Protein AF-A0A0K8V4G9-F1 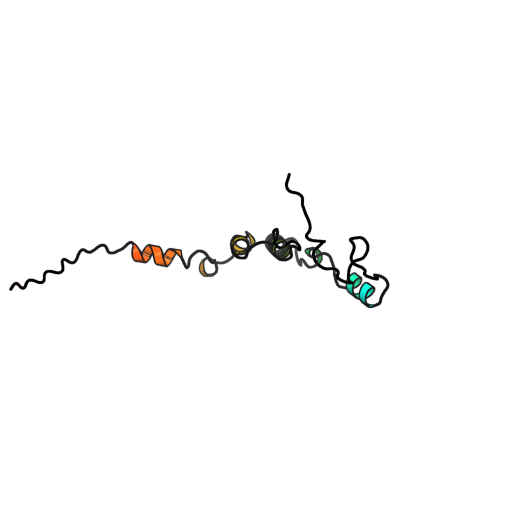(afdb_monomer_lite)

Sequence (116 aa):
MYRNHCHYSKTKTKYFYHGKLDWDEKSSAGRYVRDHCKPLFRYQMSDTEDHCELFDLIKKMLEYEPSQRVTLGDALRHPFFDKLPPHQRVGEIGNIKQAISSGSSSSRERSHSLSR

Foldseek 3Di:
DDPPPPVQPDDPDPQDDPSHGPDDLVDPVNVVCVVPPDDQCVPQPDPDPLSVQVSVLVVLCPDPDPVSRDDPVRSLVGPNCVPPDPVPRPPPVVVVVVVVVVPDPDDDDDDDDDDD

Organism: Bactrocera latifrons (NCBI:txid174628)

Structure (mmCIF, N/CA/C/O backbone):
data_AF-A0A0K8V4G9-F1
#
_entry.id   AF-A0A0K8V4G9-F1
#
loop_
_atom_site.group_PDB
_atom_site.id
_atom_site.type_symbol
_atom_site.label_atom_id
_atom_site.label_alt_id
_atom_site.label_comp_id
_atom_site.label_asym_id
_atom_site.label_entity_id
_atom_site.label_seq_id
_atom_site.pdbx_PDB_ins_code
_atom_site.Cartn_x
_atom_site.Cartn_y
_atom_site.Cartn_z
_atom_site.occupancy
_atom_site.B_iso_or_equiv
_atom_site.auth_seq_id
_atom_site.auth_comp_id
_atom_site.auth_asym_id
_atom_site.auth_atom_id
_atom_site.pdbx_PDB_model_num
ATOM 1 N N . MET A 1 1 ? -10.590 -28.207 -7.032 1.00 32.31 1 MET A N 1
ATOM 2 C CA . MET A 1 1 ? -9.277 -27.528 -7.009 1.00 32.31 1 MET A CA 1
ATOM 3 C C . MET A 1 1 ? -9.412 -26.202 -7.739 1.00 32.31 1 MET A C 1
ATOM 5 O O . MET A 1 1 ? -9.481 -26.201 -8.962 1.00 32.31 1 MET A O 1
ATOM 9 N N . TYR A 1 2 ? -9.561 -25.095 -7.008 1.00 34.66 2 TYR A N 1
ATOM 10 C CA . TYR A 1 2 ? -9.646 -23.770 -7.623 1.00 34.66 2 TYR A CA 1
ATOM 11 C C . TYR A 1 2 ? -8.261 -23.385 -8.151 1.00 34.66 2 TYR A C 1
ATOM 13 O O . TYR A 1 2 ? -7.298 -23.266 -7.398 1.00 34.66 2 TYR A O 1
ATOM 21 N N . ARG A 1 3 ? -8.152 -23.276 -9.476 1.00 44.31 3 ARG A N 1
ATOM 22 C CA . ARG A 1 3 ? -6.970 -22.762 -10.169 1.00 44.31 3 ARG A CA 1
ATOM 23 C C . ARG A 1 3 ? -6.832 -21.287 -9.793 1.00 44.31 3 ARG A C 1
ATOM 25 O O . ARG A 1 3 ? -7.684 -20.491 -10.176 1.00 44.31 3 ARG A O 1
ATOM 32 N N . ASN A 1 4 ? -5.757 -20.937 -9.092 1.00 43.50 4 ASN A N 1
ATOM 33 C CA . ASN A 1 4 ? -5.314 -19.555 -8.903 1.00 43.50 4 ASN A CA 1
ATOM 34 C C . ASN A 1 4 ? -4.871 -18.994 -10.263 1.00 43.50 4 ASN A C 1
ATOM 36 O O . ASN A 1 4 ? -3.689 -18.984 -10.596 1.00 43.50 4 ASN A O 1
ATOM 40 N N . HIS A 1 5 ? -5.830 -18.616 -11.105 1.00 43.69 5 HIS A N 1
ATOM 41 C CA . HIS A 1 5 ? -5.561 -17.807 -12.281 1.00 43.69 5 HIS A CA 1
ATOM 42 C C . HIS A 1 5 ? -5.420 -16.369 -11.794 1.00 43.69 5 HIS A C 1
ATOM 44 O O . HIS A 1 5 ? -6.406 -15.644 -11.700 1.00 43.69 5 HIS A O 1
ATOM 50 N N . CYS A 1 6 ? -4.184 -15.969 -11.488 1.00 47.09 6 CYS A N 1
ATOM 51 C CA . CYS A 1 6 ? -3.837 -14.564 -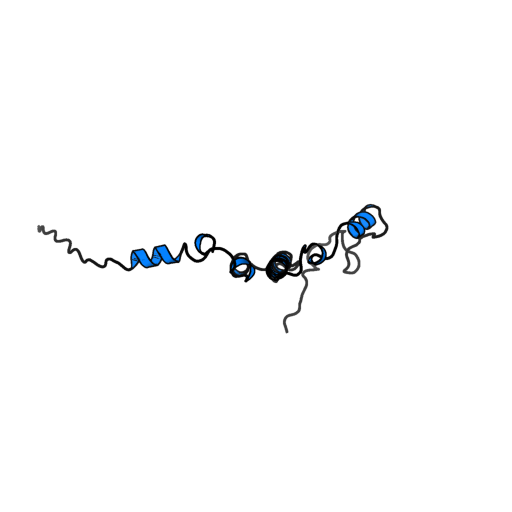11.621 1.00 47.09 6 CYS A CA 1
ATOM 52 C C . CYS A 1 6 ? -4.232 -14.152 -13.043 1.00 47.09 6 CYS A C 1
ATOM 54 O O . CYS A 1 6 ? -3.925 -14.864 -14.007 1.00 47.09 6 CYS A O 1
ATOM 56 N N . HIS A 1 7 ? -4.990 -13.072 -13.175 1.00 48.59 7 HIS A N 1
ATOM 57 C CA . HIS A 1 7 ? -5.659 -12.665 -14.409 1.00 48.59 7 HIS A CA 1
ATOM 58 C C . HIS A 1 7 ? -4.666 -12.042 -15.417 1.00 48.59 7 HIS A C 1
ATOM 60 O O . HIS A 1 7 ? -4.905 -10.991 -16.004 1.00 48.59 7 HIS A O 1
ATOM 66 N N . TYR A 1 8 ? -3.532 -12.708 -15.642 1.00 51.19 8 TYR A N 1
ATOM 67 C CA . TYR A 1 8 ? -2.382 -12.244 -16.418 1.00 51.19 8 TYR A CA 1
ATOM 68 C C . TYR A 1 8 ? -2.645 -12.165 -17.938 1.00 51.19 8 TYR A C 1
ATOM 70 O O . TYR A 1 8 ? -1.814 -11.700 -18.710 1.00 51.19 8 TYR A O 1
ATOM 78 N N . SER A 1 9 ? -3.809 -12.624 -18.408 1.00 52.81 9 SER A N 1
ATOM 79 C CA . SER A 1 9 ? -4.082 -12.873 -19.831 1.00 52.81 9 SER A CA 1
ATOM 80 C C . SER A 1 9 ? -5.293 -12.103 -20.372 1.00 52.81 9 SER A C 1
ATOM 82 O O . SER A 1 9 ? -6.143 -12.680 -21.045 1.00 52.81 9 SER A O 1
ATOM 84 N N . LYS A 1 1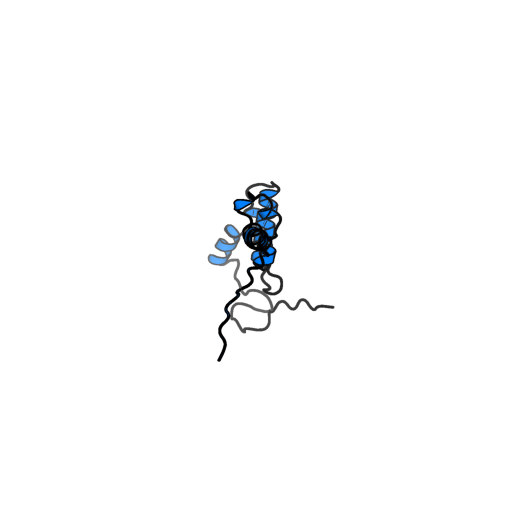0 ? -5.439 -10.801 -20.081 1.00 55.12 10 LYS A N 1
ATOM 85 C CA . LYS A 1 10 ? -6.535 -10.015 -20.701 1.00 55.12 10 LYS A CA 1
ATOM 86 C C . LYS A 1 10 ? -6.144 -8.726 -21.415 1.00 55.12 10 LYS A C 1
ATOM 88 O O . LYS A 1 10 ? -6.982 -8.176 -22.120 1.00 55.12 10 LYS A O 1
ATOM 93 N N . THR A 1 11 ? -4.887 -8.296 -21.379 1.00 56.88 11 THR A N 1
ATOM 94 C CA . THR A 1 11 ? -4.446 -7.141 -22.176 1.00 56.88 11 THR A CA 1
ATOM 95 C C . THR A 1 11 ? -3.026 -7.342 -22.697 1.00 56.88 11 THR A C 1
ATOM 97 O O . THR A 1 11 ? -2.092 -7.549 -21.926 1.00 56.88 11 THR A O 1
ATOM 100 N N . LYS A 1 12 ? -2.850 -7.256 -24.026 1.00 59.47 12 LYS A N 1
ATOM 101 C CA . LYS A 1 12 ? -1.535 -7.152 -24.683 1.00 59.47 12 LYS A CA 1
ATOM 102 C C . LYS A 1 12 ? -0.925 -5.788 -24.353 1.00 59.47 12 LYS A C 1
ATOM 104 O O . LYS A 1 12 ? -0.943 -4.874 -25.171 1.00 59.47 12 LYS A O 1
ATOM 109 N N . THR A 1 13 ? -0.473 -5.612 -23.120 1.00 72.81 13 THR A N 1
ATOM 110 C CA . THR A 1 13 ? 0.220 -4.391 -22.719 1.00 72.81 13 THR A CA 1
ATOM 111 C C . THR A 1 13 ? 1.709 -4.539 -22.997 1.00 72.81 13 THR A C 1
ATOM 113 O O . THR A 1 13 ? 2.278 -5.617 -22.849 1.00 72.81 13 THR A O 1
ATOM 116 N N . LYS A 1 14 ? 2.352 -3.438 -23.383 1.00 88.12 14 LYS A N 1
ATOM 117 C CA . LYS A 1 14 ? 3.804 -3.363 -23.608 1.00 88.12 14 LYS A CA 1
ATOM 118 C C . LYS A 1 14 ? 4.644 -3.474 -22.326 1.00 88.12 14 LYS A C 1
ATOM 120 O O . LYS A 1 14 ? 5.849 -3.302 -22.388 1.00 88.12 14 LYS A O 1
ATOM 125 N N . TYR A 1 15 ? 4.011 -3.666 -21.169 1.00 89.94 15 TYR A N 1
ATOM 126 C CA . TYR A 1 15 ? 4.666 -3.625 -19.860 1.00 89.94 15 TYR A CA 1
ATOM 127 C C . TYR A 1 15 ? 5.186 -4.985 -19.403 1.00 89.94 15 TYR A C 1
ATOM 129 O O . TYR A 1 15 ? 5.787 -5.067 -18.340 1.00 89.94 15 TYR A O 1
ATOM 137 N N . PHE A 1 16 ? 4.925 -6.054 -20.154 1.00 89.69 16 PHE A N 1
ATOM 138 C CA . PHE A 1 16 ? 5.258 -7.407 -19.737 1.00 89.69 16 PHE A CA 1
ATOM 139 C C . PHE A 1 16 ? 5.936 -8.197 -20.855 1.00 89.69 16 PHE A C 1
ATOM 141 O O . PHE A 1 16 ? 5.483 -8.189 -21.999 1.00 89.69 16 PHE A O 1
ATOM 148 N N . TYR A 1 17 ? 6.980 -8.941 -20.495 1.00 90.12 17 TYR A N 1
ATOM 149 C CA . TYR A 1 17 ? 7.717 -9.847 -21.370 1.00 90.12 17 TYR A CA 1
ATOM 150 C C . TYR A 1 17 ? 7.929 -11.185 -20.646 1.00 90.12 17 TYR A C 1
ATOM 152 O O . TYR A 1 17 ? 8.346 -11.217 -19.489 1.00 90.12 17 TYR A O 1
ATOM 160 N N . HIS A 1 18 ? 7.573 -12.305 -21.289 1.00 87.62 18 HIS A N 1
ATOM 161 C CA . HIS A 1 18 ? 7.631 -13.666 -20.711 1.00 87.62 18 HIS A CA 1
ATOM 162 C C . HIS A 1 18 ? 7.019 -13.813 -19.310 1.00 87.62 18 HIS A C 1
ATOM 164 O O . HIS A 1 18 ? 7.586 -14.456 -18.427 1.00 87.62 18 HIS A O 1
ATOM 170 N N . GLY A 1 19 ? 5.848 -13.218 -19.082 1.00 86.25 19 GLY A N 1
ATOM 171 C CA . GLY A 1 19 ? 5.155 -13.382 -17.802 1.00 86.25 19 GLY A CA 1
ATOM 172 C C . GLY A 1 19 ? 5.701 -12.512 -16.664 1.00 86.25 19 GLY A C 1
ATOM 173 O O . GLY A 1 19 ? 5.251 -12.647 -15.528 1.00 86.25 19 GLY A O 1
ATOM 174 N N . LYS A 1 20 ? 6.645 -11.605 -16.946 1.00 88.81 20 LYS A N 1
ATOM 175 C CA . LYS A 1 20 ? 7.247 -10.697 -15.964 1.00 88.81 20 LYS A CA 1
ATOM 176 C C . LYS A 1 20 ? 7.163 -9.253 -16.429 1.00 88.81 20 LYS A C 1
ATOM 178 O O . LYS A 1 20 ? 7.055 -8.995 -17.624 1.00 88.81 20 LYS A O 1
ATOM 183 N N . LEU A 1 21 ? 7.165 -8.324 -15.473 1.00 91.88 21 LEU A N 1
ATOM 184 C CA . LEU A 1 21 ? 7.220 -6.893 -15.763 1.00 91.88 21 LEU A CA 1
ATOM 185 C C . LEU A 1 21 ? 8.506 -6.603 -16.547 1.00 91.88 21 LEU A C 1
ATOM 187 O O . LEU A 1 21 ? 9.591 -6.977 -16.105 1.00 91.88 21 LEU A O 1
ATOM 191 N N . ASP A 1 22 ? 8.369 -5.964 -17.701 1.00 92.75 22 ASP A N 1
ATOM 192 C CA . ASP A 1 22 ? 9.489 -5.481 -18.499 1.00 92.75 22 ASP A CA 1
ATOM 193 C C . ASP A 1 22 ? 9.986 -4.161 -17.892 1.00 92.75 22 ASP A C 1
ATOM 195 O O . ASP A 1 22 ? 9.438 -3.085 -18.144 1.00 92.75 22 ASP A O 1
ATOM 199 N N . TRP A 1 23 ? 10.955 -4.267 -16.979 1.00 93.56 23 TRP A N 1
ATOM 200 C CA . TRP A 1 23 ? 11.464 -3.151 -16.184 1.00 93.56 23 TRP A CA 1
ATOM 201 C C . TRP A 1 23 ? 12.985 -3.217 -16.029 1.00 93.56 23 TRP A C 1
ATOM 203 O O . TRP A 1 23 ? 13.528 -4.201 -15.528 1.00 93.56 23 TRP A O 1
ATOM 213 N N . ASP A 1 24 ? 13.678 -2.142 -16.410 1.00 95.19 24 ASP A N 1
ATOM 214 C CA . ASP A 1 24 ? 15.127 -2.020 -16.234 1.00 95.19 24 ASP A CA 1
ATOM 215 C C . ASP A 1 24 ? 15.481 -1.470 -14.842 1.00 95.19 24 ASP A C 1
ATOM 217 O O . ASP A 1 24 ? 15.416 -0.263 -14.581 1.00 95.19 24 ASP A O 1
ATOM 221 N N . GLU A 1 25 ? 15.933 -2.354 -13.952 1.00 94.06 25 GLU A N 1
ATOM 222 C CA . GLU A 1 25 ? 16.374 -2.014 -12.592 1.00 94.06 25 GLU A CA 1
ATOM 223 C C . GLU A 1 25 ? 17.644 -1.144 -12.532 1.00 94.06 25 GLU A C 1
ATOM 225 O O . GLU A 1 25 ? 17.922 -0.512 -11.503 1.00 94.06 25 GLU A O 1
ATOM 230 N N . LYS A 1 26 ? 18.441 -1.109 -13.609 1.00 95.00 26 LYS A N 1
ATOM 231 C CA . LYS A 1 26 ? 19.683 -0.327 -13.677 1.00 95.00 26 LYS A CA 1
ATOM 232 C C . LYS A 1 26 ? 19.451 1.092 -14.184 1.00 95.00 26 LYS A C 1
ATOM 234 O O . LYS A 1 26 ? 20.319 1.938 -13.959 1.00 95.00 26 LYS A O 1
ATOM 239 N N . SER A 1 27 ? 18.304 1.374 -14.803 1.00 97.75 27 SER A N 1
ATOM 240 C CA . SER A 1 27 ? 17.897 2.718 -15.228 1.00 97.75 27 SER A CA 1
ATOM 241 C C . SER A 1 27 ? 17.830 3.711 -14.055 1.00 97.75 27 SER A C 1
ATOM 243 O O . SER A 1 27 ? 17.775 3.322 -12.888 1.00 97.75 27 SER A O 1
ATOM 245 N N . SER A 1 28 ? 17.814 5.019 -14.334 1.00 97.88 28 SER A N 1
ATOM 246 C CA . SER A 1 28 ? 17.630 6.047 -13.293 1.00 97.88 28 SER A CA 1
ATOM 247 C C . SER A 1 28 ? 16.328 5.851 -12.505 1.00 97.88 28 SER A C 1
ATOM 249 O O . SER A 1 28 ? 16.344 5.924 -11.276 1.00 97.88 28 SER A O 1
ATOM 251 N N . ALA A 1 29 ? 15.230 5.527 -13.194 1.00 97.38 29 ALA A N 1
ATOM 252 C CA . ALA A 1 29 ? 13.948 5.197 -12.575 1.00 97.38 29 ALA A CA 1
ATOM 253 C C . ALA A 1 29 ? 14.028 3.907 -11.741 1.00 97.38 29 ALA A C 1
ATOM 255 O O . ALA A 1 29 ? 13.538 3.872 -10.614 1.00 97.38 29 ALA A O 1
ATOM 256 N N . GLY A 1 30 ? 14.704 2.873 -12.252 1.00 97.56 30 GLY A N 1
ATOM 257 C CA . GLY A 1 30 ? 14.928 1.616 -11.535 1.00 97.56 30 GLY A CA 1
ATOM 258 C C . GLY A 1 30 ? 15.698 1.813 -10.229 1.00 97.56 30 GLY A C 1
ATOM 259 O O . GLY A 1 30 ? 15.290 1.299 -9.186 1.00 97.56 30 GLY A O 1
ATOM 260 N N . ARG A 1 31 ? 16.757 2.635 -10.251 1.00 97.81 31 ARG A N 1
ATOM 261 C CA . ARG A 1 31 ? 17.496 3.013 -9.036 1.00 97.81 31 ARG A CA 1
ATOM 262 C C . ARG A 1 31 ? 16.606 3.760 -8.042 1.00 97.81 31 ARG A C 1
ATOM 264 O O . ARG A 1 31 ? 16.574 3.380 -6.878 1.00 97.81 31 ARG A O 1
ATOM 271 N N . TYR A 1 32 ? 15.834 4.746 -8.505 1.00 97.94 32 TYR A N 1
ATOM 272 C CA . TYR A 1 32 ? 14.921 5.502 -7.643 1.00 97.94 32 TYR A CA 1
ATOM 273 C C . TYR A 1 32 ? 13.907 4.594 -6.934 1.00 97.94 32 TYR A C 1
ATOM 275 O O . TYR A 1 32 ? 13.787 4.658 -5.711 1.00 97.94 32 TYR A O 1
ATOM 283 N N . VAL A 1 33 ? 13.225 3.714 -7.677 1.00 97.88 33 VAL A N 1
ATOM 284 C CA . VAL A 1 33 ? 12.240 2.775 -7.113 1.00 97.88 33 VAL A CA 1
ATOM 285 C C . VAL A 1 33 ? 12.898 1.851 -6.095 1.00 97.88 33 VAL A C 1
ATOM 287 O O . VAL A 1 33 ? 12.390 1.708 -4.988 1.00 97.88 33 VAL A O 1
ATOM 290 N N . ARG A 1 34 ? 14.057 1.265 -6.410 1.00 95.56 34 ARG A N 1
ATOM 291 C CA . ARG A 1 34 ? 14.767 0.388 -5.468 1.00 95.56 34 ARG A CA 1
ATOM 292 C C . ARG A 1 34 ? 15.144 1.117 -4.178 1.00 95.56 34 ARG A C 1
ATOM 294 O O . ARG A 1 34 ? 15.068 0.531 -3.094 1.00 95.56 34 ARG A O 1
ATOM 301 N N . ASP A 1 35 ? 15.544 2.378 -4.274 1.00 96.88 35 ASP A N 1
ATOM 302 C CA . ASP A 1 35 ? 16.010 3.152 -3.128 1.00 96.88 35 ASP A CA 1
ATOM 303 C C . ASP A 1 35 ? 14.844 3.641 -2.250 1.00 96.88 35 ASP A C 1
ATOM 305 O O . ASP A 1 35 ? 14.992 3.644 -1.027 1.00 96.88 35 ASP A O 1
ATOM 309 N N . HIS A 1 36 ? 13.667 3.917 -2.827 1.00 97.56 36 HIS A N 1
ATOM 310 C CA . HIS A 1 36 ? 12.548 4.569 -2.127 1.00 97.56 36 HIS A CA 1
ATOM 311 C C . HIS A 1 36 ? 11.309 3.694 -1.905 1.00 97.56 36 HIS A C 1
ATOM 313 O O . HIS A 1 36 ? 10.536 3.987 -0.996 1.00 97.56 36 HIS A O 1
ATOM 319 N N . CYS A 1 37 ? 11.113 2.624 -2.679 1.00 97.25 37 CYS A N 1
ATOM 320 C CA . CYS A 1 37 ? 9.972 1.715 -2.562 1.00 97.25 37 CYS A CA 1
ATOM 321 C C . CYS A 1 37 ? 10.408 0.425 -1.865 1.00 97.25 37 CYS A C 1
ATOM 323 O O . CYS A 1 37 ? 11.084 -0.429 -2.441 1.00 97.25 37 CYS A O 1
ATOM 325 N N . LYS A 1 38 ? 10.044 0.292 -0.592 1.00 96.94 38 LYS A N 1
ATOM 326 C CA . LYS A 1 38 ? 10.380 -0.862 0.247 1.00 96.94 38 LYS A CA 1
ATOM 327 C C . LYS A 1 38 ? 9.166 -1.779 0.413 1.00 96.94 38 LYS A C 1
ATOM 329 O O . LYS A 1 38 ? 8.043 -1.367 0.125 1.00 96.94 38 LYS A O 1
ATOM 334 N N . PRO A 1 39 ? 9.357 -3.024 0.884 1.00 96.94 39 PRO A N 1
ATOM 335 C CA . PRO A 1 39 ? 8.233 -3.854 1.298 1.00 96.94 39 PRO A CA 1
ATOM 336 C C . PRO A 1 39 ? 7.353 -3.113 2.309 1.00 96.94 39 PRO A C 1
ATOM 338 O O . PRO A 1 39 ? 7.889 -2.453 3.197 1.00 96.94 39 PRO A O 1
ATOM 341 N N . LEU A 1 40 ? 6.028 -3.247 2.186 1.00 96.31 40 LEU A N 1
ATOM 342 C CA . LEU A 1 40 ? 5.052 -2.466 2.957 1.00 96.31 40 LEU A CA 1
ATOM 343 C C . LEU A 1 40 ? 5.357 -2.459 4.465 1.00 96.31 40 LEU A C 1
ATOM 345 O O . LEU A 1 40 ? 5.396 -1.397 5.071 1.00 96.31 40 LEU A O 1
ATOM 349 N N . PHE A 1 41 ? 5.681 -3.617 5.046 1.00 93.50 41 PHE A N 1
ATOM 350 C CA . PHE A 1 41 ? 5.991 -3.749 6.476 1.00 93.50 41 PHE A CA 1
ATOM 351 C C . PHE A 1 41 ? 7.168 -2.879 6.953 1.00 93.50 41 PHE A C 1
ATOM 353 O O . PHE A 1 41 ? 7.251 -2.564 8.131 1.00 93.50 41 PHE A O 1
ATOM 360 N N . ARG A 1 42 ? 8.078 -2.448 6.067 1.00 95.81 42 ARG A N 1
ATOM 361 C CA . ARG A 1 42 ? 9.188 -1.556 6.447 1.00 95.81 42 ARG A CA 1
ATOM 362 C C . ARG A 1 42 ? 8.752 -0.125 6.747 1.00 95.81 42 ARG A C 1
ATOM 364 O O . ARG A 1 42 ? 9.544 0.625 7.304 1.00 95.81 42 ARG A O 1
ATOM 371 N N . TYR A 1 43 ? 7.540 0.259 6.355 1.00 96.12 43 TYR A N 1
ATOM 372 C CA . TYR A 1 43 ? 6.969 1.564 6.692 1.00 96.12 43 TYR A CA 1
ATOM 373 C C . TYR A 1 43 ? 6.222 1.547 8.031 1.00 96.12 43 TYR A C 1
ATOM 375 O O . TYR A 1 43 ? 5.693 2.575 8.451 1.00 96.12 43 TYR A O 1
ATOM 383 N N . GLN A 1 44 ? 6.166 0.397 8.706 1.00 94.75 44 GLN A N 1
ATOM 384 C CA . GLN A 1 44 ? 5.606 0.293 10.042 1.00 94.75 44 GLN A CA 1
ATOM 385 C C . GLN A 1 44 ? 6.535 0.997 11.043 1.00 94.75 44 GLN A C 1
ATOM 387 O O . GLN A 1 44 ? 7.735 0.739 11.074 1.00 94.75 44 GLN A O 1
ATOM 392 N N . MET A 1 45 ? 5.989 1.923 11.837 1.00 92.38 45 MET A N 1
ATOM 393 C CA . MET A 1 45 ? 6.786 2.739 12.768 1.00 92.38 45 MET A CA 1
ATOM 394 C C . MET A 1 45 ? 7.091 2.035 14.097 1.00 92.38 45 MET A C 1
ATOM 396 O O . MET A 1 45 ? 8.033 2.421 14.783 1.00 92.38 45 MET A O 1
ATOM 400 N N . SER A 1 46 ? 6.288 1.042 14.482 1.00 93.88 46 SER A N 1
ATOM 401 C CA . SER A 1 46 ? 6.470 0.271 15.713 1.00 93.88 46 SER A CA 1
ATOM 402 C C . SER A 1 46 ? 5.884 -1.130 15.569 1.00 93.88 46 SER A C 1
ATOM 404 O O . SER A 1 46 ? 4.973 -1.326 14.773 1.00 93.88 46 SER A O 1
ATOM 406 N N . ASP A 1 47 ? 6.358 -2.088 16.361 1.00 92.31 47 ASP A N 1
ATOM 407 C CA . ASP A 1 47 ? 5.858 -3.473 16.366 1.00 92.31 47 ASP A CA 1
ATOM 408 C C . ASP A 1 47 ? 4.693 -3.685 17.348 1.00 92.31 47 ASP A C 1
ATOM 410 O O . ASP A 1 47 ? 4.441 -4.800 17.806 1.00 92.31 47 ASP A O 1
ATOM 414 N N . THR A 1 48 ? 3.986 -2.612 17.716 1.00 95.12 48 THR A N 1
ATOM 415 C CA . THR A 1 48 ? 2.794 -2.735 18.557 1.00 95.12 48 THR A CA 1
ATOM 416 C C . THR A 1 48 ? 1.661 -3.400 17.784 1.00 95.12 48 THR A C 1
ATOM 418 O O . THR A 1 48 ? 1.590 -3.343 16.554 1.00 95.12 48 THR A O 1
ATOM 421 N N . GLU A 1 49 ? 0.742 -4.020 18.517 1.00 94.62 49 GLU A N 1
ATOM 422 C CA . GLU A 1 49 ? -0.400 -4.717 17.928 1.00 94.62 49 GLU A CA 1
ATOM 423 C C . GLU A 1 49 ? -1.241 -3.799 17.026 1.00 94.62 49 GLU A C 1
ATOM 425 O O . GLU A 1 49 ? -1.586 -4.192 15.917 1.00 94.62 49 GLU A O 1
ATOM 430 N N . ASP A 1 50 ? -1.482 -2.550 17.439 1.00 93.44 50 ASP A N 1
ATOM 431 C CA . ASP A 1 50 ? -2.237 -1.555 16.659 1.00 93.44 50 ASP A CA 1
ATOM 432 C C . ASP A 1 50 ? -1.618 -1.314 15.276 1.00 93.44 50 ASP A C 1
ATOM 434 O O . ASP A 1 50 ? -2.316 -1.245 14.261 1.0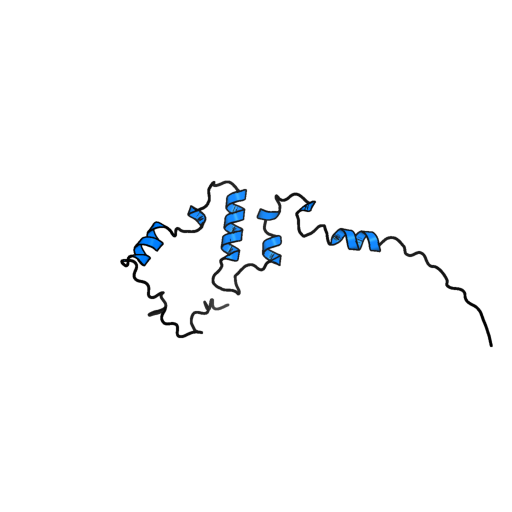0 93.44 50 ASP A O 1
ATOM 438 N N . HIS A 1 51 ? -0.288 -1.199 15.225 1.00 95.62 51 HIS A N 1
ATOM 439 C CA . HIS A 1 51 ? 0.439 -1.004 13.977 1.00 95.62 51 HIS A CA 1
ATOM 440 C C . HIS A 1 51 ? 0.416 -2.266 13.111 1.00 95.62 51 HIS A C 1
ATOM 442 O O . HIS A 1 51 ? 0.206 -2.162 11.902 1.00 95.62 51 HIS A O 1
ATOM 448 N N . CYS A 1 52 ? 0.573 -3.445 13.713 1.00 95.56 52 CYS A N 1
ATOM 449 C CA . CYS A 1 52 ? 0.464 -4.718 13.006 1.00 95.56 52 CYS A CA 1
ATOM 450 C C . CYS A 1 52 ? -0.929 -4.901 12.376 1.00 95.56 52 CYS A C 1
ATOM 452 O O . CYS A 1 52 ? -1.031 -5.254 11.200 1.00 95.56 52 CYS A O 1
ATOM 454 N N . GLU A 1 53 ? -2.002 -4.610 13.115 1.00 96.12 53 GLU A N 1
ATOM 455 C CA . GLU A 1 53 ? -3.384 -4.702 12.628 1.00 96.12 53 GLU A CA 1
ATOM 456 C C . GLU A 1 53 ? -3.682 -3.690 11.515 1.00 96.12 53 GLU A C 1
ATOM 458 O O . GLU A 1 53 ? -4.343 -4.028 10.530 1.00 96.12 53 GLU A O 1
ATOM 463 N N . LEU A 1 54 ? -3.170 -2.461 11.632 1.00 96.50 54 LEU A N 1
ATOM 464 C CA . LEU A 1 54 ? -3.285 -1.458 10.574 1.00 96.50 54 LEU A CA 1
ATOM 465 C C . LEU A 1 54 ? -2.627 -1.945 9.279 1.00 96.50 54 LEU A C 1
ATOM 467 O O . LEU A 1 54 ? -3.222 -1.876 8.202 1.00 96.50 54 LEU A O 1
ATOM 471 N N . PHE A 1 55 ? -1.393 -2.440 9.372 1.00 97.81 55 PHE A N 1
ATOM 472 C CA . PHE A 1 55 ? -0.642 -2.893 8.205 1.00 97.81 55 PHE A CA 1
ATOM 473 C C . PHE A 1 55 ? -1.224 -4.171 7.591 1.00 97.81 55 PHE A C 1
ATOM 475 O O . PHE A 1 55 ? -1.193 -4.316 6.366 1.00 97.81 55 PHE A O 1
ATOM 482 N N . ASP A 1 56 ? -1.815 -5.057 8.396 1.00 97.44 56 ASP A N 1
ATOM 483 C CA . ASP A 1 56 ? -2.577 -6.205 7.898 1.00 97.44 56 ASP A CA 1
ATOM 484 C C . ASP A 1 56 ? -3.808 -5.762 7.089 1.00 97.44 56 ASP A C 1
ATOM 486 O O . ASP A 1 56 ? -4.020 -6.228 5.964 1.00 97.44 56 ASP A O 1
ATOM 490 N N . LEU A 1 57 ? -4.568 -4.783 7.595 1.00 97.75 57 LEU A N 1
ATOM 491 C CA . LEU A 1 57 ? -5.709 -4.218 6.875 1.00 97.75 57 LEU A CA 1
ATOM 492 C C . LEU A 1 57 ? -5.286 -3.569 5.549 1.00 97.75 57 LEU A C 1
ATOM 494 O O . LEU A 1 57 ? -5.869 -3.867 4.503 1.00 97.75 57 LEU A O 1
ATOM 498 N N . ILE A 1 58 ? -4.251 -2.720 5.567 1.00 97.94 58 ILE A N 1
ATOM 499 C CA . ILE A 1 58 ? -3.724 -2.062 4.359 1.00 97.94 58 ILE A CA 1
ATOM 500 C C . ILE A 1 58 ? -3.278 -3.111 3.335 1.00 97.94 58 ILE A C 1
ATOM 502 O O . ILE A 1 58 ? -3.600 -2.994 2.152 1.00 97.94 58 ILE A O 1
ATOM 506 N N . LYS A 1 59 ? -2.584 -4.169 3.769 1.00 97.50 59 LYS A N 1
ATOM 507 C CA . LYS A 1 59 ? -2.152 -5.260 2.886 1.00 97.50 59 LYS A CA 1
ATOM 508 C C . LYS A 1 59 ? -3.340 -5.933 2.195 1.00 97.50 59 LYS A C 1
ATOM 510 O O . LYS A 1 59 ? -3.299 -6.113 0.982 1.00 97.50 59 LYS A O 1
ATOM 515 N N . LYS A 1 60 ? -4.408 -6.249 2.936 1.00 97.88 60 LYS A N 1
ATOM 516 C CA . LYS A 1 60 ? -5.641 -6.845 2.387 1.00 97.88 60 LYS A CA 1
ATOM 517 C C . LYS A 1 60 ? -6.366 -5.914 1.403 1.00 97.88 60 LYS A C 1
ATOM 519 O O . LYS A 1 60 ? -6.972 -6.385 0.440 1.00 97.88 60 LYS A O 1
ATOM 524 N N . MET A 1 61 ? -6.302 -4.597 1.621 1.00 98.06 61 MET A N 1
ATOM 525 C CA . MET A 1 61 ? -6.849 -3.584 0.704 1.00 98.06 61 MET A CA 1
ATOM 526 C C . MET A 1 61 ? -6.024 -3.422 -0.579 1.00 98.06 61 MET A C 1
ATOM 528 O O . MET A 1 61 ? -6.585 -3.107 -1.628 1.00 98.06 61 MET A O 1
ATOM 532 N N . LEU A 1 62 ? -4.712 -3.648 -0.514 1.00 97.88 62 LEU A N 1
ATOM 533 C CA . LEU A 1 62 ? -3.780 -3.514 -1.639 1.00 97.88 62 LEU A CA 1
ATOM 534 C C . LEU A 1 62 ? -3.551 -4.824 -2.413 1.00 97.88 62 LEU A C 1
ATOM 536 O O . LEU A 1 62 ? -2.614 -4.912 -3.205 1.00 97.88 62 LEU A O 1
ATOM 540 N N . GLU A 1 63 ? -4.403 -5.831 -2.220 1.00 97.88 63 GLU A N 1
ATOM 541 C CA . GLU A 1 63 ? -4.316 -7.095 -2.952 1.00 97.88 63 GLU A CA 1
ATOM 542 C C . GLU A 1 63 ? -4.488 -6.875 -4.465 1.00 97.88 63 GLU A C 1
ATOM 544 O O . GLU A 1 63 ? -5.382 -6.139 -4.915 1.00 97.88 63 GLU A O 1
ATOM 549 N N . TYR A 1 64 ? -3.627 -7.508 -5.266 1.00 94.56 64 TYR A N 1
ATOM 550 C CA . TYR A 1 64 ? -3.600 -7.295 -6.716 1.00 94.56 64 TYR A CA 1
ATOM 551 C C . TYR A 1 64 ? -4.835 -7.888 -7.386 1.00 94.56 64 TYR A C 1
ATOM 553 O O . TYR A 1 64 ? -5.464 -7.226 -8.213 1.00 94.56 64 TYR A O 1
ATOM 561 N N . GLU A 1 65 ? -5.196 -9.113 -7.002 1.00 94.44 65 GLU A N 1
ATOM 562 C CA . GLU A 1 65 ? -6.361 -9.812 -7.532 1.00 94.44 65 GLU A CA 1
ATOM 563 C C . GLU A 1 65 ? -7.651 -9.237 -6.927 1.00 94.44 65 GLU A C 1
ATOM 565 O O . GLU A 1 65 ? -7.887 -9.392 -5.727 1.00 94.44 65 GLU A O 1
ATOM 570 N N . PRO A 1 66 ? -8.547 -8.620 -7.727 1.00 94.94 66 PRO A N 1
ATOM 571 C CA . PRO A 1 66 ? -9.754 -7.984 -7.195 1.00 94.94 66 PRO A CA 1
ATOM 572 C C . PRO A 1 66 ? -10.687 -8.957 -6.471 1.00 94.94 66 PRO A C 1
ATOM 574 O O . PRO A 1 66 ? -11.410 -8.553 -5.571 1.00 94.94 66 PRO A O 1
ATOM 577 N N . SER A 1 67 ? -10.663 -10.236 -6.863 1.00 94.88 67 SER A N 1
ATOM 578 C CA . SER A 1 67 ? -11.449 -11.298 -6.223 1.00 94.88 67 SER A CA 1
ATOM 579 C C . SER A 1 67 ? -10.950 -11.675 -4.825 1.00 94.88 67 SER A C 1
ATOM 581 O O . SER A 1 67 ? -11.713 -12.248 -4.056 1.00 94.88 67 SER A O 1
ATOM 583 N N . GLN A 1 68 ? -9.688 -11.372 -4.507 1.00 95.31 68 GLN A N 1
ATOM 584 C CA . GLN A 1 68 ? -9.060 -11.640 -3.208 1.00 95.31 68 GLN A CA 1
ATOM 585 C C . GLN A 1 68 ? -8.959 -10.382 -2.337 1.00 95.31 68 GLN A C 1
ATOM 587 O O . GLN A 1 68 ? -8.731 -10.473 -1.132 1.00 95.31 68 GLN A O 1
ATOM 592 N N . ARG A 1 69 ? -9.130 -9.199 -2.935 1.00 98.00 69 ARG A N 1
ATOM 593 C CA . ARG A 1 69 ? -9.102 -7.921 -2.229 1.00 98.00 69 ARG A CA 1
ATOM 594 C C . ARG A 1 69 ? -10.279 -7.804 -1.268 1.00 98.00 69 ARG A C 1
ATOM 596 O O . ARG A 1 69 ? -11.421 -8.071 -1.634 1.00 98.00 69 ARG A O 1
ATOM 603 N N . VAL A 1 70 ? -9.994 -7.350 -0.049 1.00 97.62 70 VAL A N 1
ATOM 604 C CA . VAL A 1 70 ? -11.015 -7.155 0.988 1.00 97.62 70 VAL A CA 1
ATOM 605 C C . VAL A 1 70 ? -12.101 -6.181 0.525 1.00 97.62 70 VAL A C 1
ATOM 607 O O . VAL A 1 70 ? -11.815 -5.137 -0.068 1.00 97.62 70 VAL A O 1
ATOM 610 N N . THR A 1 71 ? -13.362 -6.513 0.804 1.00 97.31 71 THR A N 1
ATOM 611 C CA . THR A 1 71 ? -14.480 -5.592 0.572 1.00 97.31 71 THR A CA 1
ATOM 612 C C . THR A 1 71 ? -14.530 -4.534 1.672 1.00 97.31 71 THR A C 1
ATOM 614 O O . THR A 1 71 ? -14.031 -4.744 2.775 1.00 97.31 71 THR A O 1
ATOM 617 N N . LEU A 1 72 ? -15.186 -3.398 1.426 1.00 95.81 72 LEU A N 1
ATOM 618 C CA . LEU A 1 72 ? -15.360 -2.385 2.474 1.00 95.81 72 LEU A CA 1
ATOM 619 C C . LEU A 1 72 ? -16.132 -2.930 3.688 1.00 95.81 72 LEU A C 1
ATOM 621 O O . LEU A 1 72 ? -15.800 -2.596 4.820 1.00 95.81 72 LEU A O 1
ATOM 625 N N . GLY A 1 73 ? -17.125 -3.798 3.468 1.00 94.19 73 GLY A N 1
ATOM 626 C CA . GLY A 1 73 ? -17.883 -4.425 4.554 1.00 94.19 73 GLY A CA 1
ATOM 627 C C . GLY A 1 73 ? -17.023 -5.349 5.421 1.00 94.19 73 GLY A C 1
ATOM 628 O O . GLY A 1 73 ? -17.151 -5.344 6.642 1.00 94.19 73 GLY A O 1
ATOM 629 N N . ASP A 1 74 ? -16.115 -6.108 4.806 1.00 95.25 74 ASP A N 1
ATOM 630 C CA . ASP A 1 74 ? -15.143 -6.934 5.533 1.00 95.25 74 ASP A CA 1
ATOM 631 C C . ASP A 1 74 ? -14.084 -6.084 6.236 1.00 95.25 74 ASP A C 1
ATOM 633 O O . ASP A 1 74 ? -13.739 -6.359 7.382 1.00 95.25 74 ASP A O 1
ATOM 637 N N . ALA A 1 75 ? -13.616 -5.014 5.589 1.00 96.38 75 ALA A N 1
ATOM 638 C CA . ALA A 1 75 ? -12.638 -4.092 6.153 1.00 96.38 75 ALA A CA 1
ATOM 639 C C . ALA A 1 75 ? -13.155 -3.408 7.425 1.00 96.38 75 ALA A C 1
ATOM 641 O O . ALA A 1 75 ? -12.418 -3.290 8.395 1.00 96.38 75 ALA A O 1
ATOM 642 N N . LEU A 1 76 ? -14.426 -3.001 7.453 1.00 93.44 76 LEU A N 1
ATOM 643 C CA . LEU A 1 76 ? -15.043 -2.389 8.635 1.00 93.44 76 LEU A CA 1
ATOM 644 C C . LEU A 1 76 ? -15.197 -3.351 9.824 1.00 93.44 76 LEU A C 1
ATOM 646 O O . LEU A 1 76 ? -15.395 -2.893 10.944 1.00 93.44 76 LEU A O 1
ATOM 650 N N . ARG A 1 77 ? -15.104 -4.665 9.592 1.00 93.69 77 ARG A N 1
ATOM 651 C CA . ARG A 1 77 ? -15.123 -5.713 10.628 1.00 93.69 77 ARG A CA 1
ATOM 652 C C . ARG A 1 77 ? -13.716 -6.161 11.041 1.00 93.69 77 ARG A C 1
ATOM 654 O O . ARG A 1 77 ? -13.569 -7.191 11.690 1.00 93.69 77 ARG A O 1
ATOM 661 N N . HIS A 1 78 ? -12.681 -5.447 10.606 1.00 96.12 78 HIS A N 1
ATOM 662 C CA . HIS A 1 78 ? -11.298 -5.779 10.922 1.00 96.12 78 HIS A CA 1
ATOM 663 C C . HIS A 1 78 ? -10.956 -5.449 12.388 1.00 96.12 78 HIS A C 1
ATOM 665 O O . HIS A 1 78 ? -11.352 -4.371 12.836 1.00 96.12 78 HIS A O 1
ATOM 671 N N . PRO A 1 79 ? -10.143 -6.273 13.090 1.00 95.44 79 PRO A N 1
ATOM 672 C CA . PRO A 1 79 ? -9.745 -6.033 14.487 1.00 95.44 79 PRO A CA 1
ATOM 673 C C . PRO A 1 79 ? -9.155 -4.647 14.758 1.00 95.44 79 PRO A C 1
ATOM 675 O O . PRO A 1 79 ? -9.392 -4.055 15.804 1.00 95.44 79 PRO A O 1
ATOM 678 N N . PHE A 1 80 ? -8.487 -4.070 13.754 1.00 95.50 80 PHE A N 1
ATOM 679 C CA . PHE A 1 80 ? -7.995 -2.690 13.798 1.00 95.50 80 PHE A CA 1
ATOM 680 C C . PHE A 1 80 ? -9.067 -1.675 14.258 1.00 95.50 80 PHE A C 1
ATOM 682 O O . PHE A 1 80 ? -8.760 -0.721 14.969 1.00 95.50 80 PHE A O 1
ATOM 689 N N . PHE A 1 81 ? -10.335 -1.875 13.883 1.00 94.69 81 PHE A N 1
ATOM 690 C CA . PHE A 1 81 ? -11.436 -0.984 14.256 1.00 94.69 81 PHE A CA 1
ATOM 691 C C . PHE A 1 81 ? -12.123 -1.350 15.580 1.00 94.69 81 PHE A C 1
ATOM 693 O O . PHE A 1 81 ? -12.891 -0.537 16.101 1.00 94.69 81 PHE A O 1
ATOM 700 N N . ASP A 1 82 ? -11.811 -2.498 16.188 1.00 91.75 82 ASP A N 1
ATOM 701 C CA . ASP A 1 82 ? -12.351 -2.896 17.498 1.00 91.75 82 ASP A CA 1
ATOM 702 C C . ASP A 1 82 ? -11.845 -1.992 18.629 1.00 91.75 82 ASP A C 1
ATOM 704 O O . ASP A 1 82 ? -12.445 -1.931 19.704 1.00 91.75 82 ASP A O 1
ATOM 708 N N . LYS A 1 83 ? -10.768 -1.244 18.378 1.00 89.44 83 LYS A N 1
ATOM 709 C CA . LYS A 1 83 ? -10.169 -0.277 19.306 1.00 89.44 83 LYS A CA 1
ATOM 710 C C . LYS A 1 83 ? -10.828 1.104 19.236 1.00 89.44 83 LYS A C 1
ATOM 712 O O . LYS A 1 83 ? -10.589 1.943 20.101 1.00 89.44 83 LYS A O 1
ATOM 717 N N . LEU A 1 84 ? -11.700 1.348 18.251 1.00 90.62 84 LEU A N 1
ATOM 718 C CA . LEU A 1 84 ? -12.420 2.617 18.146 1.00 90.62 84 LEU A CA 1
ATOM 719 C C . LEU A 1 84 ? -13.453 2.776 19.272 1.00 90.62 84 LEU A C 1
ATOM 721 O O . LEU A 1 84 ? -14.075 1.789 19.674 1.00 90.62 84 LEU A O 1
ATOM 725 N N . PRO A 1 85 ? -13.722 4.004 19.743 1.00 89.75 85 PRO A N 1
ATOM 726 C CA . PRO A 1 85 ? -14.862 4.286 20.605 1.00 89.75 85 PRO A CA 1
ATOM 727 C C . PRO A 1 85 ? -16.193 3.833 19.974 1.00 89.75 85 PRO A C 1
ATOM 729 O O . PRO A 1 85 ? -16.345 3.950 18.756 1.00 89.75 85 PRO A O 1
ATOM 732 N N . PRO A 1 86 ? -17.189 3.394 20.769 1.00 84.06 86 PRO A N 1
ATOM 733 C CA . PRO A 1 86 ? -18.465 2.883 20.248 1.00 84.06 86 PRO A CA 1
ATOM 734 C C . PRO A 1 86 ? -19.157 3.831 19.257 1.00 84.06 86 PRO A C 1
ATOM 736 O O . PRO A 1 86 ? -19.545 3.423 18.165 1.00 84.06 86 PRO A O 1
ATOM 739 N N . HIS A 1 87 ? -19.154 5.135 19.559 1.00 84.62 87 HIS A N 1
ATOM 740 C CA . HIS A 1 87 ? -19.748 6.178 18.715 1.00 84.62 87 HIS A CA 1
ATOM 741 C C . HIS A 1 87 ? -19.076 6.364 17.340 1.00 84.62 87 HIS A C 1
ATOM 743 O O . HIS A 1 87 ? -19.617 7.071 16.492 1.00 84.62 87 HIS A O 1
ATOM 749 N N . GLN A 1 88 ? -17.904 5.765 17.112 1.00 85.38 88 GLN A N 1
ATOM 750 C CA . GLN A 1 88 ? -17.189 5.782 15.831 1.00 85.38 88 GLN A CA 1
ATOM 751 C C . GLN A 1 88 ? -17.293 4.446 15.079 1.00 85.38 88 GLN A C 1
ATOM 753 O O . GLN A 1 88 ? -16.837 4.351 13.939 1.00 85.38 88 GLN A O 1
ATOM 758 N N . ARG A 1 89 ? -17.895 3.406 15.677 1.00 83.44 89 ARG A N 1
ATOM 759 C CA . ARG A 1 89 ? -18.062 2.094 15.038 1.00 83.44 89 ARG A CA 1
ATOM 760 C C . ARG A 1 89 ? -19.305 2.081 14.152 1.00 83.44 89 ARG A C 1
ATOM 762 O O . ARG A 1 89 ? -20.383 2.522 14.542 1.00 83.44 89 ARG A O 1
ATOM 769 N N . VAL A 1 90 ? -19.185 1.482 12.968 1.00 71.31 90 VAL A N 1
ATOM 770 C CA . VAL A 1 90 ? -20.235 1.481 11.924 1.00 71.31 90 VAL A CA 1
ATOM 771 C C . VAL A 1 90 ? -21.461 0.598 12.276 1.00 71.31 90 VAL A C 1
ATOM 773 O O . VAL A 1 90 ? -22.418 0.523 11.512 1.00 71.31 90 VAL A O 1
ATOM 776 N N . GLY A 1 91 ? -21.504 -0.023 13.461 1.00 61.00 91 GLY A N 1
ATOM 777 C CA . GLY A 1 91 ? -22.570 -0.945 13.884 1.00 61.00 91 GLY A CA 1
ATOM 778 C C . GLY A 1 91 ? -23.681 -0.369 14.775 1.00 61.00 91 GLY A C 1
ATOM 779 O O . GLY A 1 91 ? -24.752 -0.965 14.845 1.00 61.00 91 GLY A O 1
ATOM 780 N N . GLU A 1 92 ? -23.493 0.773 15.445 1.00 56.22 92 GLU A N 1
ATOM 781 C CA . GLU A 1 92 ? -24.471 1.226 16.460 1.00 56.22 92 GLU A CA 1
ATOM 782 C C . GLU A 1 92 ? -25.583 2.129 15.904 1.00 56.22 92 GLU A C 1
ATOM 784 O O . GLU A 1 92 ? -26.694 2.160 16.435 1.00 56.22 92 GLU A O 1
ATOM 789 N N . ILE A 1 93 ? -25.347 2.805 14.776 1.00 55.12 93 ILE A N 1
ATOM 790 C CA . ILE A 1 93 ? -26.323 3.740 14.183 1.00 55.12 93 ILE A CA 1
ATOM 791 C C . ILE A 1 93 ? -27.544 2.990 13.600 1.00 55.12 93 ILE A C 1
ATOM 793 O O . ILE A 1 93 ? -28.645 3.540 13.527 1.00 55.12 93 ILE A O 1
ATOM 797 N N . GLY A 1 94 ? -27.377 1.717 13.217 1.00 49.66 94 GLY A N 1
ATOM 798 C CA . GLY A 1 94 ? -28.453 0.861 12.701 1.00 49.66 94 GLY A CA 1
ATOM 799 C C . GLY A 1 94 ? -29.366 0.276 13.784 1.00 49.66 94 GLY A C 1
ATOM 800 O O . GLY A 1 94 ? -30.575 0.170 13.572 1.00 49.66 94 GLY A O 1
ATOM 801 N N . ASN A 1 95 ? -28.824 -0.035 14.966 1.00 45.78 95 ASN A N 1
ATOM 802 C CA . ASN A 1 95 ? -29.580 -0.689 16.040 1.00 45.78 95 ASN A CA 1
ATOM 803 C C . ASN A 1 95 ? -30.528 0.266 16.783 1.00 45.78 95 ASN A C 1
ATOM 805 O O . ASN A 1 95 ? -31.582 -0.162 17.254 1.00 45.78 95 ASN A O 1
ATOM 809 N N . ILE A 1 96 ? -30.222 1.568 16.829 1.00 53.06 96 ILE A N 1
ATOM 810 C CA . ILE A 1 96 ? -31.101 2.567 17.464 1.00 53.06 96 ILE A CA 1
ATOM 811 C C . ILE A 1 96 ? -32.437 2.689 16.708 1.00 53.06 96 ILE A C 1
ATOM 813 O O . ILE A 1 96 ? -33.486 2.854 17.327 1.00 53.06 96 ILE A O 1
ATOM 817 N N . LYS A 1 97 ? -32.448 2.538 15.376 1.00 49.12 97 LYS A N 1
ATOM 818 C CA . LYS A 1 97 ? -33.690 2.648 14.588 1.00 49.12 97 LYS A CA 1
ATOM 819 C C . LYS A 1 97 ? -34.642 1.461 14.780 1.00 49.12 97 LYS A C 1
ATOM 821 O O . LYS A 1 97 ? -35.851 1.660 14.707 1.00 49.12 97 LYS A O 1
ATOM 826 N N . GLN A 1 98 ? -34.137 0.258 15.068 1.00 45.81 98 GLN A N 1
ATOM 827 C CA . GLN A 1 98 ? -34.991 -0.901 15.367 1.00 45.81 98 GLN A CA 1
ATOM 828 C C . GLN A 1 98 ? -35.578 -0.844 16.785 1.00 45.81 98 GLN A C 1
ATOM 830 O O . GLN A 1 98 ? -36.766 -1.121 16.946 1.00 45.81 98 GLN A O 1
ATOM 835 N N . ALA A 1 99 ? -34.808 -0.390 17.781 1.00 47.47 99 ALA A N 1
ATOM 836 C CA . ALA A 1 99 ? -35.269 -0.298 19.171 1.00 47.47 99 ALA A CA 1
ATOM 837 C C . ALA A 1 99 ? -36.376 0.755 19.397 1.00 47.47 99 ALA A C 1
ATOM 839 O O . ALA A 1 99 ? -37.210 0.590 20.284 1.00 47.47 99 ALA A O 1
ATOM 840 N N . ILE A 1 100 ? -36.430 1.816 18.581 1.00 55.09 100 ILE A N 1
ATOM 841 C CA . ILE A 1 100 ? -37.483 2.846 18.680 1.00 55.09 100 ILE A CA 1
ATOM 842 C C . ILE A 1 100 ? -38.797 2.374 18.021 1.00 55.09 100 ILE A C 1
ATOM 844 O O . ILE A 1 100 ? -39.877 2.822 18.397 1.00 55.09 100 ILE A O 1
ATOM 848 N N . SER A 1 101 ? -38.740 1.428 17.074 1.00 50.94 101 SER A N 1
ATOM 849 C CA . SER A 1 101 ? -39.930 0.916 16.371 1.00 50.94 101 SER A CA 1
ATOM 850 C C . SER A 1 101 ? -40.694 -0.187 17.118 1.00 50.94 101 SER A C 1
ATOM 852 O O . SER A 1 101 ? -41.853 -0.446 16.806 1.00 50.94 101 SER A O 1
ATOM 854 N N . SER A 1 102 ? -40.090 -0.813 18.134 1.00 48.38 102 SER A N 1
ATOM 855 C CA . SER A 1 102 ? -40.712 -1.893 18.917 1.00 48.38 102 SER A CA 1
ATOM 856 C C . SER A 1 102 ? -41.595 -1.413 20.080 1.00 48.38 102 SER A C 1
ATOM 858 O O . SER A 1 102 ? -42.090 -2.234 20.848 1.00 48.38 102 SER A O 1
ATOM 860 N N . GLY A 1 103 ? -41.816 -0.103 20.226 1.00 49.75 103 GLY A N 1
ATOM 861 C CA . GLY A 1 103 ? -42.581 0.483 21.329 1.00 49.75 103 GLY A CA 1
ATOM 862 C C . GLY A 1 103 ? -43.724 1.388 20.876 1.00 49.75 103 GLY A C 1
ATOM 863 O O . GLY A 1 103 ? -43.635 2.595 21.060 1.00 49.75 103 GLY A O 1
ATOM 864 N N . SER A 1 104 ? -44.784 0.834 20.275 1.00 45.78 104 SER A N 1
ATOM 865 C CA . SER A 1 104 ? -46.181 1.315 20.419 1.00 45.78 104 SER A CA 1
ATOM 866 C C . SER A 1 104 ? -47.144 0.604 19.455 1.00 45.78 104 SER A C 1
ATOM 868 O O . SER A 1 104 ? -47.660 1.179 18.500 1.00 45.78 104 SER A O 1
ATOM 870 N N . SER A 1 105 ? -47.490 -0.651 19.747 1.00 48.00 105 SER A N 1
ATOM 871 C CA . SER A 1 105 ? -48.785 -1.182 19.311 1.00 48.00 105 SER A CA 1
ATOM 872 C C . SER A 1 105 ? -49.883 -0.607 20.217 1.00 48.00 105 SER A C 1
ATOM 874 O O . SER A 1 105 ? -50.325 -1.261 21.159 1.00 48.00 105 SER A O 1
ATOM 876 N N . SER A 1 106 ? -50.313 0.633 19.974 1.00 40.50 106 SER A N 1
ATOM 877 C CA . SER A 1 106 ? -51.573 1.134 20.533 1.00 40.50 106 SER A CA 1
ATOM 878 C C . SER A 1 106 ? -52.619 1.155 19.428 1.00 40.50 106 SER A C 1
ATOM 880 O O . SER A 1 106 ? -52.619 2.037 18.565 1.00 40.50 106 SER A O 1
ATOM 882 N N . SER A 1 107 ? -53.485 0.146 19.465 1.00 50.03 107 SER A N 1
ATOM 883 C CA . SER A 1 107 ? -54.728 0.072 18.707 1.00 50.03 107 SER A CA 1
ATOM 884 C C . SER A 1 107 ? -55.517 1.369 18.899 1.00 50.03 107 SER A C 1
ATOM 886 O O . SER A 1 107 ? -55.813 1.755 20.029 1.00 50.03 107 SER A O 1
ATOM 888 N N . ARG A 1 108 ? -55.826 2.072 17.809 1.00 49.94 108 ARG A N 1
ATOM 889 C CA . ARG A 1 108 ? -56.815 3.153 17.811 1.00 49.94 108 ARG A CA 1
ATOM 890 C C . ARG A 1 108 ? -57.845 2.808 16.752 1.00 49.94 108 ARG A C 1
ATOM 892 O O . ARG A 1 108 ? -57.640 3.046 15.564 1.00 49.94 108 ARG A O 1
ATOM 899 N N . GLU A 1 109 ? -58.923 2.190 17.217 1.00 45.69 109 GLU A N 1
ATOM 900 C CA . GLU A 1 109 ? -60.158 1.984 16.473 1.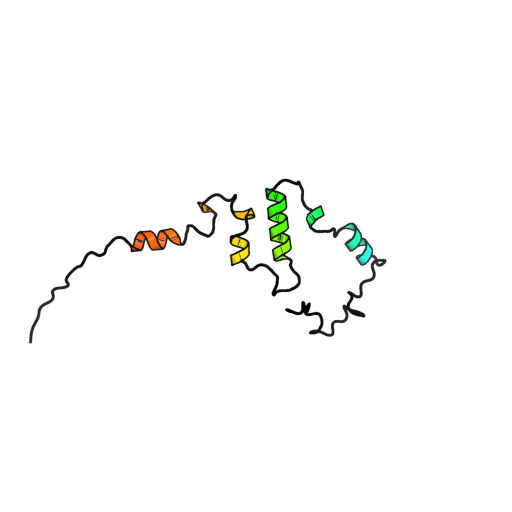00 45.69 109 GLU A CA 1
ATOM 901 C C . GLU A 1 109 ? -60.617 3.321 15.886 1.00 45.69 109 GLU A C 1
ATOM 903 O O . GLU A 1 109 ? -60.893 4.287 16.601 1.00 45.69 109 GLU A O 1
ATOM 908 N N . ARG A 1 110 ? -60.656 3.397 14.555 1.00 46.38 110 ARG A N 1
ATOM 909 C CA . ARG A 1 110 ? -61.204 4.541 13.833 1.00 46.38 110 ARG A CA 1
ATOM 910 C C . ARG A 1 110 ? -62.670 4.258 13.543 1.00 46.38 110 ARG A C 1
ATOM 912 O O . ARG A 1 110 ? -63.032 3.811 12.460 1.00 46.38 110 ARG A O 1
ATOM 919 N N . SER A 1 111 ? -63.502 4.521 14.540 1.00 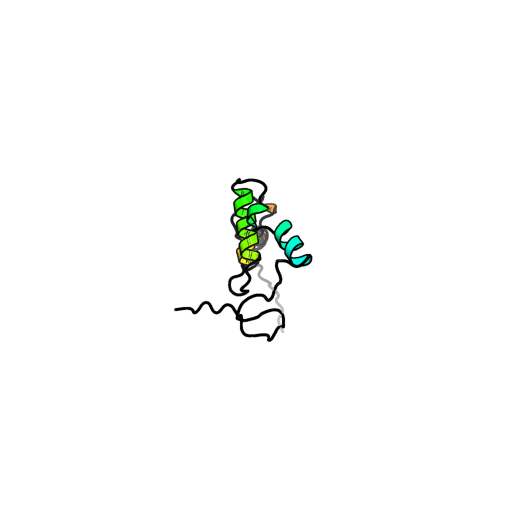55.28 111 SER A N 1
ATOM 920 C CA . SER A 1 111 ? -64.951 4.588 14.391 1.00 55.28 111 SER A CA 1
ATOM 921 C C . SER A 1 111 ? -65.308 5.803 13.539 1.00 55.28 111 SER A C 1
ATOM 923 O O . SER A 1 111 ? -65.182 6.932 14.000 1.00 55.28 111 SER A O 1
ATOM 925 N N . HIS A 1 112 ? -65.772 5.586 12.312 1.00 49.94 112 HIS A N 1
ATOM 926 C CA . HIS A 1 112 ? -66.609 6.562 11.621 1.00 49.94 112 HIS A CA 1
ATOM 927 C C . HIS A 1 112 ? -67.761 5.835 10.938 1.00 49.94 112 HIS A C 1
ATOM 929 O O . HIS A 1 112 ? -67.642 5.272 9.854 1.00 49.94 112 HIS A O 1
ATOM 935 N N . SER A 1 113 ? -68.885 5.851 11.643 1.00 53.88 113 SER A N 1
ATOM 936 C CA . SER A 1 113 ? -70.223 5.810 11.082 1.00 53.88 113 SER A CA 1
ATOM 937 C C . SER A 1 113 ? -70.374 6.876 9.992 1.00 53.88 113 SER A C 1
ATOM 939 O O . SER A 1 113 ? -69.909 8.000 10.164 1.00 53.88 113 SER A O 1
ATOM 941 N N . LEU A 1 114 ? -71.036 6.527 8.889 1.00 43.97 114 LEU A N 1
ATOM 942 C CA . LEU A 1 114 ? -72.325 7.096 8.484 1.00 43.97 114 LEU A CA 1
ATOM 943 C C . LEU A 1 114 ? -72.875 6.309 7.285 1.00 43.97 114 LEU A C 1
ATOM 945 O O . LEU A 1 114 ? -72.177 6.023 6.317 1.00 43.97 114 LEU A O 1
ATOM 949 N N . SER A 1 115 ? -74.138 5.923 7.427 1.00 50.19 115 SER A N 1
ATOM 950 C CA . SER A 1 115 ? -74.937 5.162 6.475 1.00 50.19 115 SER A CA 1
ATOM 951 C C . SER A 1 115 ? -75.618 6.061 5.437 1.00 50.19 115 SER A C 1
ATOM 953 O O . SER A 1 115 ? -75.943 7.204 5.752 1.00 50.19 115 SER A O 1
ATOM 955 N N . ARG A 1 116 ? -75.998 5.400 4.331 1.00 51.22 116 ARG A N 1
ATOM 956 C CA . ARG A 1 116 ? -76.959 5.741 3.260 1.00 51.22 116 ARG A CA 1
ATOM 957 C C . ARG A 1 116 ? -76.464 6.608 2.109 1.00 51.22 116 ARG A C 1
ATOM 959 O O . ARG A 1 116 ? -76.140 7.788 2.329 1.00 51.22 116 ARG A O 1
#

Secondary structure (DSSP, 8-state):
------S-SS---TTEETTEE---TTSHHHHHHHHH---GGGG-S--SHHHHHHHHHHHHHT-SSTTTSPPHHHHTTSGGGGGS-GGGSTTHHHHHHHHHHTS-------------

InterPro domains:
  IPR011009 Protein kinase-like domain superfamily [SSF56112] (36-86)
  IPR051175 Dual specificity CLK kinases [PTHR45646] (10-89)

pLDDT: mean 79.13, std 21.59, range [32.31, 98.06]

Radius of gyration: 27.3 Å; chains: 1; bounding box: 97×35×46 Å